Protein AF-A0A2P4QLR2-F1 (afdb_monomer)

Structure (mmCIF, N/CA/C/O backbone):
data_AF-A0A2P4QLR2-F1
#
_entry.id   AF-A0A2P4QLR2-F1
#
loop_
_atom_site.group_PDB
_atom_site.id
_atom_site.type_symbol
_atom_site.label_atom_id
_atom_site.label_alt_id
_atom_site.label_comp_id
_atom_site.label_asym_id
_atom_site.label_entity_id
_atom_site.label_seq_id
_atom_site.pdbx_PDB_ins_code
_atom_site.Cartn_x
_atom_site.Cartn_y
_atom_site.Cartn_z
_atom_site.occupancy
_atom_site.B_iso_or_equiv
_atom_site.auth_seq_id
_atom_site.auth_comp_id
_atom_site.auth_asym_id
_atom_site.auth_atom_id
_atom_site.pdbx_PDB_model_num
ATOM 1 N N . MET A 1 1 ? 14.614 23.146 -47.515 1.00 37.81 1 MET A N 1
ATOM 2 C CA . MET A 1 1 ? 14.398 23.591 -48.906 1.00 37.81 1 MET A CA 1
ATOM 3 C C . MET A 1 1 ? 15.685 24.278 -49.322 1.00 37.81 1 MET A C 1
ATOM 5 O O . MET A 1 1 ? 16.029 25.262 -48.683 1.00 37.81 1 MET A O 1
ATOM 9 N N . THR A 1 2 ? 16.450 23.726 -50.259 1.00 54.69 2 THR A N 1
ATOM 10 C CA . THR A 1 2 ? 17.578 24.461 -50.860 1.00 54.69 2 THR A CA 1
ATOM 11 C C . THR A 1 2 ? 17.035 25.319 -52.006 1.00 54.69 2 THR A C 1
ATOM 13 O O . THR A 1 2 ? 15.980 24.984 -52.551 1.00 54.69 2 THR A O 1
ATOM 16 N N . GLU A 1 3 ? 17.725 26.405 -52.361 1.00 61.25 3 GLU A N 1
ATOM 17 C CA . GLU A 1 3 ? 17.301 27.384 -53.385 1.00 61.25 3 GLU A CA 1
ATOM 18 C C . GLU A 1 3 ? 16.973 26.778 -54.768 1.00 61.25 3 GLU A C 1
ATOM 20 O O . GLU A 1 3 ? 16.239 27.392 -55.533 1.00 61.25 3 GLU A O 1
ATOM 25 N N . ASP A 1 4 ? 17.395 25.541 -55.054 1.00 62.81 4 ASP A N 1
ATOM 26 C CA . ASP A 1 4 ? 17.182 24.863 -56.344 1.00 62.81 4 ASP A CA 1
ATOM 27 C C . ASP A 1 4 ? 15.922 23.971 -56.419 1.00 62.81 4 ASP A C 1
ATOM 29 O O . ASP A 1 4 ? 15.791 23.138 -57.316 1.00 62.81 4 ASP A O 1
ATOM 33 N N . GLY A 1 5 ? 14.986 24.080 -55.471 1.00 58.16 5 GLY A N 1
ATOM 34 C CA . GLY A 1 5 ? 13.672 23.417 -55.557 1.00 58.16 5 GLY A CA 1
ATOM 35 C C . GLY A 1 5 ? 13.684 21.878 -55.514 1.00 58.16 5 GLY A C 1
ATOM 36 O O . GLY A 1 5 ? 12.639 21.252 -55.688 1.00 58.16 5 GLY A O 1
ATOM 37 N N . ASN A 1 6 ? 14.832 21.246 -55.257 1.00 62.06 6 ASN A N 1
ATOM 38 C CA . ASN A 1 6 ? 14.940 19.792 -55.176 1.00 62.06 6 ASN A CA 1
ATOM 39 C C . ASN A 1 6 ? 14.725 19.303 -53.732 1.00 62.06 6 ASN A C 1
ATOM 41 O O . ASN A 1 6 ? 15.405 19.743 -52.799 1.00 62.06 6 ASN A O 1
ATOM 45 N N . ILE A 1 7 ? 13.778 18.381 -53.532 1.00 59.38 7 ILE A N 1
ATOM 46 C CA . ILE A 1 7 ? 13.511 17.790 -52.216 1.00 59.38 7 ILE A CA 1
ATOM 47 C C . ILE A 1 7 ? 14.610 16.769 -51.924 1.00 59.38 7 ILE A C 1
ATOM 49 O O . ILE A 1 7 ? 14.693 15.721 -52.566 1.00 59.38 7 ILE A O 1
ATOM 53 N N . ILE A 1 8 ? 15.460 17.073 -50.942 1.00 60.44 8 ILE A N 1
ATOM 54 C CA . ILE A 1 8 ? 16.445 16.131 -50.410 1.00 60.44 8 ILE A CA 1
ATOM 55 C C . ILE A 1 8 ? 15.666 14.941 -49.833 1.00 60.44 8 ILE A C 1
ATOM 57 O O . ILE A 1 8 ? 15.096 15.027 -48.749 1.00 60.44 8 ILE A O 1
ATOM 61 N N . LYS A 1 9 ? 15.636 13.822 -50.566 1.00 57.97 9 LYS A N 1
ATOM 62 C CA . LYS A 1 9 ? 14.925 12.582 -50.192 1.00 57.97 9 LYS A CA 1
ATOM 63 C C . LYS A 1 9 ? 15.446 11.913 -48.908 1.00 57.97 9 LYS A C 1
ATOM 65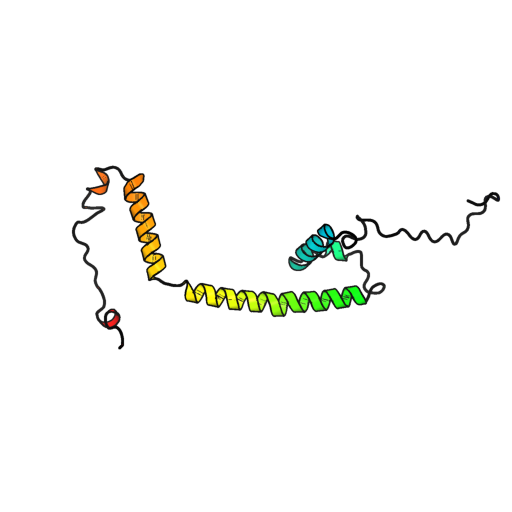 O O . LYS A 1 9 ? 14.836 10.960 -48.445 1.00 57.97 9 LYS A O 1
ATOM 70 N N . ASN A 1 10 ? 16.525 12.438 -48.322 1.00 57.81 10 ASN A N 1
ATOM 71 C CA . ASN A 1 10 ? 17.182 11.922 -47.118 1.00 57.81 10 ASN A CA 1
ATOM 72 C C . ASN A 1 10 ? 17.130 12.909 -45.936 1.00 57.81 10 ASN A C 1
ATOM 74 O O . ASN A 1 10 ? 18.010 12.888 -45.078 1.00 57.81 10 ASN A O 1
ATOM 78 N N . ALA A 1 11 ? 16.140 13.804 -45.885 1.00 58.19 11 ALA A N 1
ATOM 79 C CA . ALA A 1 11 ? 15.877 14.560 -44.665 1.00 58.19 11 ALA A CA 1
ATOM 80 C C . ALA A 1 11 ? 15.246 13.614 -43.629 1.00 58.19 11 ALA A C 1
ATOM 82 O O . ALA A 1 11 ? 14.038 13.395 -43.628 1.00 58.19 11 ALA A O 1
ATOM 83 N N . ILE A 1 12 ? 16.079 13.006 -42.784 1.00 59.88 12 ILE A N 1
ATOM 84 C CA . ILE A 1 12 ? 15.612 12.250 -41.622 1.00 59.88 12 ILE A CA 1
ATOM 85 C C . ILE A 1 12 ? 15.123 13.287 -40.608 1.00 59.88 12 ILE A C 1
ATOM 87 O O . ILE A 1 12 ? 15.924 13.990 -39.995 1.00 59.88 12 ILE A O 1
ATOM 91 N N . LEU A 1 13 ? 13.805 13.418 -40.476 1.00 54.59 13 LEU A N 1
ATOM 92 C CA . LEU A 1 13 ? 13.186 14.165 -39.386 1.00 54.59 13 LEU A CA 1
ATOM 93 C C . LEU A 1 13 ? 13.322 13.312 -38.122 1.00 54.59 13 LEU A C 1
ATOM 95 O O . LEU A 1 13 ? 12.495 12.444 -37.861 1.00 54.59 13 LEU A O 1
ATOM 99 N N . ILE A 1 14 ? 14.414 13.504 -37.383 1.00 57.53 14 ILE A N 1
ATOM 100 C CA . ILE A 1 14 ? 14.537 12.973 -36.026 1.00 57.53 14 ILE A CA 1
ATOM 101 C C . ILE A 1 14 ? 13.775 13.948 -35.133 1.00 57.53 14 ILE A C 1
ATOM 103 O O . ILE A 1 14 ? 14.280 15.019 -34.804 1.00 57.53 14 ILE A O 1
ATOM 107 N N . GLU A 1 15 ? 12.532 13.611 -34.815 1.00 56.69 15 GLU A N 1
ATOM 108 C CA . GLU A 1 15 ? 11.780 14.296 -33.772 1.00 56.69 15 GLU A CA 1
ATOM 109 C C . GLU A 1 15 ? 12.306 13.788 -32.424 1.00 56.69 15 GLU A C 1
ATOM 111 O O . GLU A 1 15 ? 12.288 12.584 -32.158 1.00 56.69 15 GLU A O 1
ATOM 116 N N . GLU A 1 16 ? 12.859 14.680 -31.597 1.00 58.94 16 GLU A N 1
ATOM 117 C CA . GLU A 1 16 ? 13.150 14.318 -30.211 1.00 58.94 16 GLU A CA 1
ATOM 118 C C . GLU A 1 16 ? 11.815 14.010 -29.524 1.00 58.94 16 GLU A C 1
ATOM 120 O O . GLU A 1 16 ? 10.895 14.826 -29.617 1.00 58.94 16 GLU A O 1
ATOM 125 N N . PRO A 1 17 ? 11.673 12.843 -28.872 1.00 58.44 17 PRO A N 1
ATOM 126 C CA . PRO A 1 17 ? 10.397 12.427 -28.317 1.00 58.44 17 PRO A CA 1
ATOM 127 C C . PRO A 1 17 ? 9.932 13.452 -27.283 1.00 58.44 17 PRO A C 1
ATOM 129 O O . PRO A 1 17 ? 10.593 13.678 -26.265 1.00 58.44 17 PRO A O 1
ATOM 132 N N . ASP A 1 1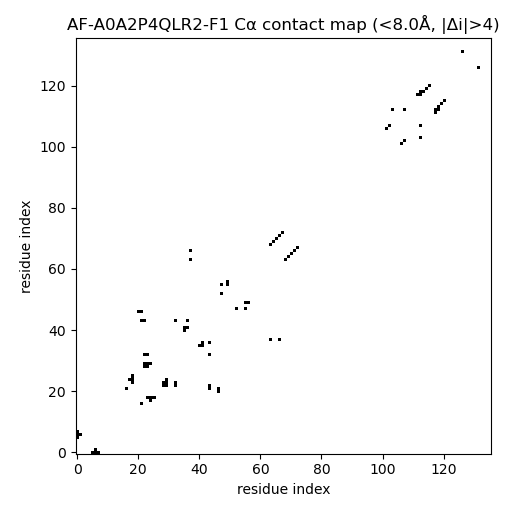8 ? 8.795 14.079 -27.564 1.00 62.56 18 ASP A N 1
ATOM 133 C CA . ASP A 1 18 ? 8.203 15.090 -26.703 1.00 62.56 18 ASP A CA 1
ATOM 134 C C . ASP A 1 18 ? 7.571 14.457 -25.444 1.00 62.56 18 ASP A C 1
ATOM 136 O O . ASP A 1 18 ? 7.509 13.232 -25.272 1.00 62.56 18 ASP A O 1
ATOM 140 N N . GLY A 1 19 ? 7.070 15.298 -24.536 1.00 58.06 19 GLY A N 1
ATOM 141 C CA . GLY A 1 19 ? 6.409 14.844 -23.308 1.00 58.06 19 GLY A CA 1
ATOM 142 C C . GLY A 1 19 ? 5.143 13.999 -23.526 1.00 58.06 19 GLY A C 1
ATOM 143 O O . GLY A 1 19 ? 4.696 13.349 -22.580 1.00 58.06 19 GLY A O 1
ATOM 144 N N . TYR A 1 20 ? 4.577 13.991 -24.738 1.00 62.09 20 TYR A N 1
ATOM 145 C CA . TYR A 1 20 ? 3.418 13.182 -25.126 1.00 62.09 20 TYR A CA 1
ATOM 146 C C . TYR A 1 20 ? 3.824 11.844 -25.758 1.00 62.09 20 TYR A C 1
ATOM 148 O O . TYR A 1 20 ? 3.071 10.875 -25.659 1.00 62.09 20 TYR A O 1
ATOM 156 N N . THR A 1 21 ? 5.019 11.762 -26.348 1.00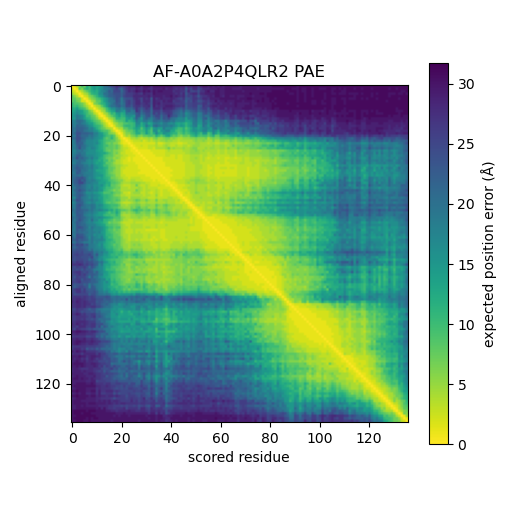 68.62 21 THR A N 1
ATOM 157 C CA . THR A 1 21 ? 5.560 10.537 -26.950 1.00 68.62 21 THR A CA 1
ATOM 158 C C . THR A 1 21 ? 6.327 9.688 -25.937 1.00 68.62 21 THR A C 1
ATOM 160 O O . THR A 1 21 ? 6.222 8.461 -25.950 1.00 68.62 21 THR A O 1
ATOM 163 N N . ASN A 1 22 ? 7.077 10.321 -25.028 1.00 81.56 22 ASN A N 1
ATOM 164 C CA . ASN A 1 22 ? 7.839 9.639 -23.984 1.00 81.56 22 ASN A CA 1
ATOM 165 C C . ASN A 1 22 ? 7.484 10.176 -22.592 1.00 81.56 22 ASN A C 1
ATOM 167 O O . ASN A 1 22 ? 8.026 11.182 -22.130 1.00 81.56 22 ASN A O 1
ATOM 171 N N . LEU A 1 23 ? 6.646 9.431 -21.869 1.00 83.56 23 LEU A N 1
ATOM 172 C CA . LEU A 1 23 ? 6.236 9.767 -20.501 1.00 83.56 23 LEU A CA 1
ATOM 173 C C . LEU A 1 23 ? 7.377 9.687 -19.467 1.00 83.56 23 LEU A C 1
ATOM 175 O O . LEU A 1 23 ? 7.229 10.203 -18.360 1.00 83.56 23 LEU A O 1
ATOM 179 N N . PHE A 1 24 ? 8.525 9.096 -19.817 1.00 86.12 24 PHE A N 1
ATOM 180 C CA . PHE A 1 24 ? 9.712 9.024 -18.957 1.00 86.12 24 PHE A CA 1
ATOM 181 C C . PHE A 1 24 ? 10.646 10.235 -19.088 1.00 86.12 24 PHE A C 1
ATOM 183 O O . PHE A 1 24 ? 11.602 10.344 -18.323 1.00 86.12 24 PHE A O 1
ATOM 190 N N . SER A 1 25 ? 10.371 11.155 -20.019 1.00 84.12 25 SER A N 1
ATOM 191 C CA . SER A 1 25 ? 11.145 12.394 -20.200 1.00 84.12 25 SER A CA 1
ATOM 192 C C . SER A 1 25 ? 11.010 13.371 -19.023 1.00 84.12 25 SER A C 1
ATOM 194 O O . SER A 1 25 ? 11.911 14.167 -18.769 1.00 84.12 25 SER A O 1
ATOM 196 N N . ASN A 1 26 ? 9.907 13.295 -18.271 1.00 86.19 26 ASN A N 1
ATOM 197 C CA . ASN A 1 26 ? 9.619 14.161 -17.132 1.00 86.19 26 ASN A CA 1
ATOM 198 C C . ASN A 1 26 ? 9.511 13.340 -15.838 1.00 86.19 26 ASN A C 1
ATOM 200 O O . ASN A 1 26 ? 8.806 12.335 -15.796 1.00 86.19 26 ASN A O 1
ATOM 204 N N . TYR A 1 27 ? 10.172 13.781 -14.766 1.00 88.06 27 TYR A N 1
ATOM 205 C CA . TYR A 1 27 ? 10.277 13.040 -13.503 1.00 88.06 27 TYR A CA 1
ATOM 206 C C . TYR A 1 27 ? 8.919 12.711 -12.837 1.00 88.06 27 TYR A C 1
ATOM 208 O O . TYR A 1 27 ? 8.659 11.545 -12.548 1.00 88.06 27 TYR A O 1
ATOM 216 N N . PRO A 1 28 ? 7.999 13.667 -12.610 1.00 89.62 28 PRO A N 1
ATOM 217 C CA . PRO A 1 28 ? 6.656 13.351 -12.120 1.00 89.62 28 PRO A CA 1
ATOM 218 C C . PRO A 1 28 ? 5.876 12.375 -13.018 1.00 89.62 28 PRO A C 1
ATOM 220 O O . PRO A 1 28 ? 5.217 11.470 -12.506 1.00 89.62 28 PRO A O 1
ATOM 223 N N . ASN A 1 29 ? 5.984 12.505 -14.344 1.00 87.75 29 ASN A N 1
ATOM 224 C CA . ASN A 1 29 ? 5.305 11.598 -15.274 1.00 87.75 29 ASN A CA 1
ATOM 225 C C . ASN A 1 29 ? 5.932 10.199 -15.268 1.00 87.75 29 ASN A C 1
ATOM 227 O O . ASN A 1 29 ? 5.206 9.214 -15.397 1.00 87.75 29 ASN A O 1
ATOM 231 N N . SER A 1 30 ? 7.247 10.091 -15.066 1.00 89.94 30 SER A N 1
ATOM 232 C CA . SER A 1 30 ? 7.944 8.808 -14.980 1.00 89.94 30 SER A CA 1
ATOM 233 C C . SER A 1 30 ? 7.564 8.048 -13.707 1.00 89.94 30 SER A C 1
ATOM 235 O O . SER A 1 30 ? 7.299 6.846 -13.773 1.00 89.94 30 SER A O 1
ATOM 237 N N . LEU A 1 31 ? 7.422 8.744 -12.571 1.00 90.62 31 LEU A N 1
ATOM 238 C CA . LEU A 1 31 ? 6.903 8.161 -11.329 1.00 90.62 31 LEU A CA 1
ATOM 239 C C . LEU A 1 31 ? 5.461 7.669 -11.487 1.00 90.62 31 LEU A C 1
ATOM 241 O O . LEU A 1 31 ? 5.159 6.531 -11.122 1.00 90.62 31 LEU A O 1
ATOM 245 N N . LEU A 1 32 ? 4.580 8.497 -12.058 1.00 90.50 32 LEU A N 1
ATOM 246 C CA . LEU A 1 32 ? 3.192 8.108 -12.316 1.00 90.50 32 LEU A CA 1
ATOM 247 C C . LEU A 1 32 ? 3.118 6.917 -13.279 1.00 90.50 32 LEU A C 1
ATOM 249 O O . LEU A 1 32 ? 2.365 5.977 -13.040 1.00 90.50 32 LEU A O 1
ATOM 253 N N . SER A 1 33 ? 3.939 6.923 -14.327 1.00 90.81 33 SER A N 1
ATOM 254 C CA . SER A 1 33 ? 4.033 5.827 -15.294 1.00 90.81 33 SER A CA 1
ATOM 255 C C . SER A 1 33 ? 4.475 4.525 -14.640 1.00 90.81 33 SER A C 1
ATOM 257 O O . SER A 1 33 ? 3.939 3.472 -14.973 1.00 90.81 33 SER A O 1
ATOM 259 N N . MET A 1 34 ? 5.409 4.585 -13.686 1.00 90.56 34 MET A N 1
ATOM 260 C CA . MET A 1 34 ? 5.842 3.410 -12.935 1.00 90.56 34 MET A CA 1
ATOM 261 C C . MET A 1 34 ? 4.744 2.896 -11.997 1.00 90.56 34 MET A C 1
ATOM 263 O O . MET A 1 34 ? 4.527 1.691 -11.901 1.00 90.56 34 MET A O 1
ATOM 267 N N . TYR A 1 35 ? 4.011 3.795 -11.337 1.00 89.81 35 TYR A N 1
ATOM 268 C CA . TYR A 1 35 ? 2.852 3.426 -10.523 1.00 89.81 35 TYR A CA 1
ATOM 269 C C . TYR A 1 35 ? 1.741 2.764 -11.354 1.00 89.81 35 TYR A C 1
ATOM 271 O O . TYR A 1 35 ? 1.204 1.733 -10.960 1.00 89.81 35 TYR A O 1
ATOM 279 N N . LEU A 1 36 ? 1.430 3.317 -12.525 1.00 90.19 36 LEU A N 1
ATOM 280 C CA . LEU A 1 36 ? 0.468 2.735 -13.460 1.00 90.19 36 LEU A CA 1
ATOM 281 C C . LEU A 1 36 ? 0.945 1.373 -13.988 1.00 90.19 36 LEU A C 1
ATOM 283 O O . LEU A 1 36 ? 0.166 0.425 -14.060 1.00 90.19 36 LEU A O 1
ATOM 287 N N . PHE A 1 37 ? 2.245 1.229 -14.253 1.00 89.44 37 PHE A N 1
ATOM 288 C CA . PHE A 1 37 ? 2.828 -0.057 -14.629 1.00 89.44 37 PHE A CA 1
ATOM 289 C C . PHE A 1 37 ? 2.675 -1.116 -13.533 1.00 89.44 37 PHE A C 1
ATOM 291 O O . PHE A 1 37 ? 2.327 -2.261 -13.829 1.00 89.44 37 PHE A O 1
ATOM 298 N N . LEU A 1 38 ? 2.859 -0.734 -12.267 1.00 88.56 38 LEU A N 1
ATOM 299 C CA . LEU A 1 38 ? 2.629 -1.609 -11.114 1.00 88.56 38 LEU A CA 1
ATOM 300 C C . LEU A 1 38 ? 1.184 -2.108 -11.021 1.00 88.56 38 LEU A C 1
ATOM 302 O O . LEU A 1 38 ? 0.963 -3.261 -10.650 1.00 88.56 38 LEU A O 1
ATOM 306 N N . THR A 1 39 ? 0.207 -1.262 -11.351 1.00 88.06 39 THR A N 1
ATOM 307 C CA . THR A 1 39 ? -1.221 -1.618 -11.332 1.00 88.06 39 THR A CA 1
ATOM 308 C C . THR A 1 39 ? -1.689 -2.318 -12.613 1.00 88.06 39 THR A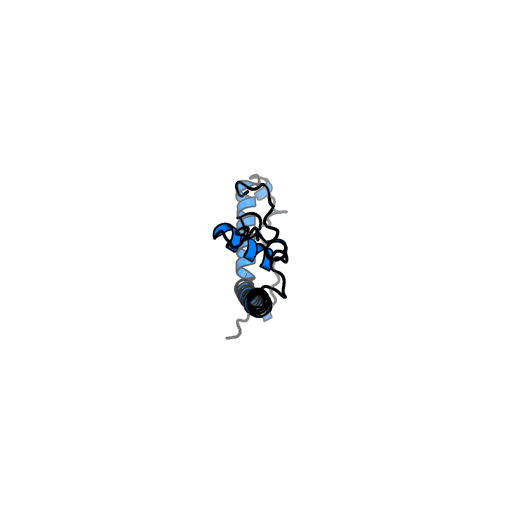 C 1
ATOM 310 O O . THR A 1 39 ? -2.835 -2.761 -12.680 1.00 88.06 39 THR A O 1
ATOM 313 N N . GLY A 1 40 ? -0.797 -2.490 -13.595 1.00 86.12 40 GLY A N 1
ATOM 314 C CA . GLY A 1 40 ? -1.017 -3.279 -14.809 1.00 86.12 40 GLY A CA 1
ATOM 315 C C . GLY A 1 40 ? -1.239 -2.469 -16.089 1.00 86.12 40 GLY A C 1
ATOM 316 O O . GLY A 1 40 ? -1.389 -3.071 -17.154 1.00 86.12 40 GLY A O 1
ATOM 317 N N . ASP A 1 41 ? -1.224 -1.138 -16.025 1.00 88.69 41 ASP A N 1
ATOM 318 C CA . ASP A 1 41 ? -1.328 -0.271 -17.199 1.00 88.69 41 ASP A CA 1
ATOM 319 C C . ASP A 1 41 ? 0.033 -0.159 -17.914 1.00 88.69 41 ASP A C 1
ATOM 321 O O . ASP A 1 41 ? 1.048 0.228 -17.339 1.00 88.69 41 ASP A O 1
ATOM 325 N N . ARG A 1 42 ? 0.057 -0.515 -19.202 1.00 84.94 42 ARG A N 1
ATOM 326 C CA . ARG A 1 42 ? 1.263 -0.526 -20.044 1.00 84.94 42 ARG A CA 1
ATOM 327 C C . ARG A 1 42 ? 1.290 0.596 -21.081 1.00 84.94 42 ARG A C 1
ATOM 329 O O . ARG A 1 42 ? 2.183 0.606 -21.925 1.00 84.94 42 ARG A O 1
ATOM 336 N N . ASN A 1 43 ? 0.345 1.532 -21.040 1.00 85.50 43 ASN A N 1
ATOM 337 C CA . ASN A 1 43 ? 0.223 2.605 -22.028 1.00 85.50 43 ASN A CA 1
ATOM 338 C C . ASN A 1 43 ? 1.497 3.456 -22.105 1.00 85.50 43 ASN A C 1
ATOM 340 O O . ASN A 1 43 ? 1.966 3.759 -23.200 1.00 85.50 43 ASN A O 1
ATOM 344 N N . SER A 1 44 ? 2.123 3.743 -20.961 1.00 84.25 44 SER A N 1
ATOM 345 C CA . SER A 1 44 ? 3.394 4.479 -20.882 1.00 84.25 44 SER A CA 1
ATOM 346 C C . SER A 1 44 ? 4.579 3.758 -21.525 1.00 84.25 44 SER A C 1
ATOM 348 O O . SER A 1 44 ? 5.559 4.391 -21.914 1.00 84.25 44 SER A O 1
ATOM 350 N N . LEU A 1 45 ? 4.486 2.434 -21.656 1.00 83.56 45 LEU A N 1
ATOM 351 C CA . LEU A 1 45 ? 5.532 1.576 -22.202 1.00 83.56 45 LEU A CA 1
ATOM 352 C C . LEU A 1 45 ? 5.285 1.208 -23.673 1.00 83.56 45 LEU A C 1
ATOM 354 O O . LEU A 1 45 ? 6.163 0.637 -24.310 1.00 83.56 45 LEU A O 1
ATOM 358 N N . SER A 1 46 ? 4.121 1.566 -24.227 1.00 81.06 46 SER A N 1
ATOM 359 C CA . SER A 1 46 ? 3.730 1.250 -25.610 1.00 81.06 46 SER A CA 1
ATOM 360 C C . SER A 1 46 ? 4.630 1.892 -26.672 1.00 81.06 46 SER A C 1
ATOM 362 O O . SER A 1 46 ? 4.793 1.328 -27.751 1.00 81.06 46 SER A O 1
ATOM 364 N N . ALA A 1 47 ? 5.260 3.025 -26.349 1.00 79.06 47 ALA A N 1
ATOM 365 C CA . ALA A 1 47 ? 6.209 3.714 -27.220 1.00 79.06 47 ALA A CA 1
ATOM 366 C C . ALA A 1 47 ? 7.551 2.969 -27.377 1.00 79.06 47 ALA A C 1
ATOM 368 O O . ALA A 1 47 ? 8.328 3.285 -28.274 1.00 79.06 47 ALA A O 1
ATOM 369 N N . TRP A 1 48 ? 7.844 1.980 -26.523 1.00 81.38 48 TRP A N 1
ATOM 370 C CA . TRP A 1 48 ? 9.133 1.291 -26.505 1.00 81.38 48 TRP A CA 1
ATOM 371 C C . TRP A 1 48 ? 9.047 -0.063 -27.214 1.00 81.38 48 TRP A C 1
ATOM 373 O O . TRP A 1 48 ? 8.621 -1.067 -26.641 1.00 81.38 48 TRP A O 1
ATOM 383 N N . SER A 1 49 ? 9.489 -0.100 -28.473 1.00 80.12 49 SER A N 1
ATOM 384 C CA . SER A 1 49 ? 9.564 -1.337 -29.258 1.00 80.12 49 SER A CA 1
ATOM 385 C C . SER A 1 49 ? 10.644 -2.291 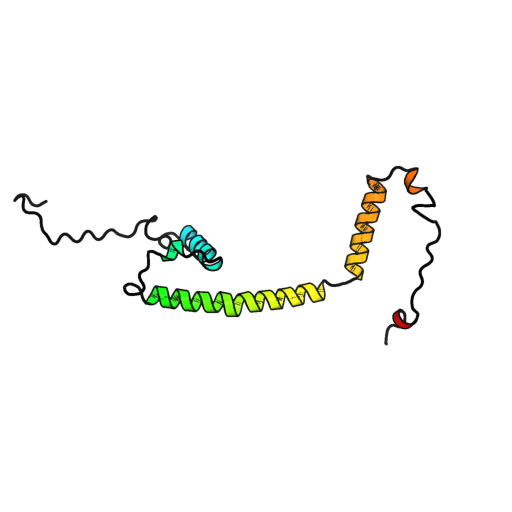-28.709 1.00 80.12 49 SER A C 1
ATOM 387 O O . SER A 1 49 ? 11.787 -1.860 -28.510 1.00 80.12 49 SER A O 1
ATOM 389 N N . PRO A 1 50 ? 10.348 -3.597 -28.517 1.00 77.00 50 PRO A N 1
ATOM 390 C CA . PRO A 1 50 ? 11.316 -4.572 -28.003 1.00 77.00 50 PRO A CA 1
ATOM 391 C C . PRO A 1 50 ? 12.585 -4.713 -28.847 1.00 77.00 50 PRO A C 1
ATOM 393 O O . PRO A 1 50 ? 13.658 -4.975 -28.309 1.00 77.00 50 PRO A O 1
ATOM 396 N N . ASN A 1 51 ? 12.460 -4.537 -30.165 1.00 80.69 51 ASN A N 1
ATOM 397 C CA . ASN A 1 51 ? 13.569 -4.696 -31.106 1.00 80.69 51 ASN A CA 1
ATOM 398 C C . ASN A 1 51 ? 14.501 -3.480 -31.121 1.00 80.69 51 ASN A C 1
ATOM 400 O O . ASN A 1 51 ? 15.677 -3.611 -31.444 1.00 80.69 51 ASN A O 1
ATOM 404 N N . GLU A 1 52 ? 13.976 -2.305 -30.782 1.00 84.31 52 GLU A N 1
ATOM 405 C CA . GLU A 1 52 ? 14.726 -1.048 -30.793 1.00 84.31 52 GLU A CA 1
ATOM 406 C C . GLU A 1 52 ? 15.382 -0.784 -29.436 1.00 84.31 52 GLU A C 1
ATOM 408 O O . GLU A 1 52 ? 16.486 -0.250 -29.372 1.00 84.31 52 GLU A O 1
ATOM 413 N N . ASN A 1 53 ? 14.726 -1.197 -28.345 1.00 83.56 53 ASN A N 1
ATOM 414 C CA . ASN A 1 53 ? 15.130 -0.857 -26.983 1.00 83.56 53 ASN A CA 1
ATOM 415 C C . ASN A 1 53 ? 15.182 -2.097 -26.069 1.00 83.56 53 ASN A C 1
ATOM 417 O O . ASN A 1 53 ? 14.399 -2.205 -25.119 1.00 83.56 53 ASN A O 1
ATOM 421 N N . PRO A 1 54 ? 16.132 -3.028 -26.288 1.00 86.88 54 PRO A N 1
ATOM 422 C CA . PRO A 1 54 ? 16.226 -4.261 -25.503 1.00 86.88 54 PRO A CA 1
ATOM 423 C C . PRO A 1 54 ? 16.484 -4.000 -24.010 1.00 86.88 54 PRO A C 1
ATOM 425 O O . PRO A 1 54 ? 16.021 -4.756 -23.157 1.00 86.88 54 PRO A O 1
ATOM 428 N N . LEU A 1 55 ? 17.171 -2.901 -23.673 1.00 89.00 55 LEU A N 1
ATOM 429 C CA . LEU A 1 55 ? 17.428 -2.510 -22.284 1.00 89.00 55 LEU A CA 1
ATOM 430 C C . LEU A 1 55 ? 16.141 -2.181 -21.515 1.00 89.00 55 LEU A C 1
ATOM 432 O O . LEU A 1 55 ? 16.023 -2.573 -20.354 1.00 89.00 55 LEU A O 1
ATOM 436 N N . MET A 1 56 ? 15.163 -1.522 -22.151 1.00 86.00 56 MET A N 1
ATOM 437 C CA . MET A 1 56 ? 13.879 -1.224 -21.503 1.00 86.00 56 MET A CA 1
ATOM 438 C C . MET A 1 56 ? 13.104 -2.497 -21.179 1.00 86.00 56 MET A C 1
ATOM 440 O O . MET A 1 56 ? 12.547 -2.622 -20.089 1.00 86.00 56 MET A O 1
ATOM 444 N N . ILE A 1 57 ? 13.138 -3.481 -22.078 1.00 87.81 57 ILE A N 1
ATOM 445 C CA . ILE A 1 57 ? 12.503 -4.783 -21.851 1.00 87.81 57 ILE A CA 1
ATOM 446 C C . ILE A 1 57 ? 13.147 -5.511 -20.668 1.00 87.81 57 ILE A C 1
ATOM 448 O O . ILE A 1 57 ? 12.438 -6.023 -19.802 1.00 87.81 57 ILE A O 1
ATOM 452 N N . ILE A 1 58 ? 14.480 -5.519 -20.586 1.00 91.12 58 ILE A N 1
ATOM 453 C CA . ILE A 1 58 ? 15.196 -6.132 -19.459 1.00 91.12 58 ILE A CA 1
ATOM 454 C C . ILE A 1 58 ? 14.814 -5.446 -18.141 1.00 91.12 58 ILE A C 1
ATOM 456 O O . ILE A 1 58 ? 14.503 -6.130 -17.163 1.00 91.12 58 ILE A O 1
ATOM 460 N N . LEU A 1 59 ? 14.779 -4.109 -18.116 1.00 90.38 59 LEU A 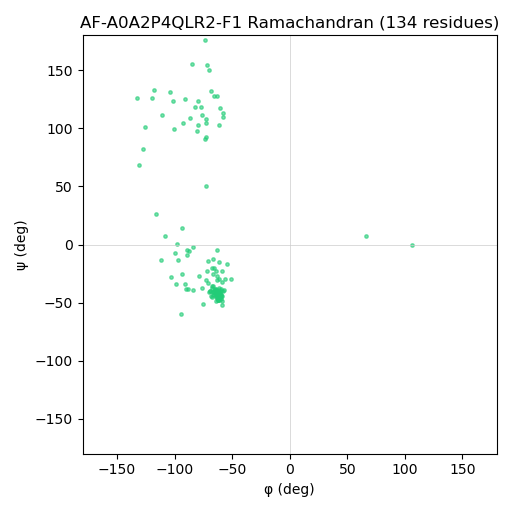N 1
ATOM 461 C CA . LEU A 1 59 ? 14.398 -3.348 -16.926 1.00 90.38 59 LEU A CA 1
ATOM 462 C C . LEU A 1 59 ? 12.953 -3.644 -16.500 1.00 90.38 59 LEU A C 1
ATOM 464 O O . LEU A 1 59 ? 12.713 -3.864 -15.315 1.00 90.38 59 LEU A O 1
ATOM 468 N N . MET A 1 60 ? 12.011 -3.719 -17.447 1.00 87.75 60 MET A N 1
ATOM 469 C CA . MET A 1 60 ? 10.617 -4.094 -17.173 1.00 87.75 60 MET A CA 1
ATOM 470 C C . MET A 1 60 ? 10.506 -5.484 -16.543 1.00 87.75 60 MET A C 1
ATOM 472 O O . MET A 1 60 ? 9.758 -5.659 -15.581 1.00 87.75 60 MET A O 1
ATOM 476 N N . ILE A 1 61 ? 11.241 -6.469 -17.070 1.00 88.94 61 ILE A N 1
ATOM 477 C CA . ILE A 1 61 ? 11.222 -7.845 -16.555 1.00 88.94 61 ILE A CA 1
ATOM 478 C C . ILE A 1 61 ? 11.771 -7.885 -15.127 1.00 88.94 61 ILE A C 1
ATOM 480 O O . ILE A 1 61 ? 11.127 -8.446 -14.240 1.00 88.94 61 ILE A O 1
ATOM 484 N N . ILE A 1 62 ? 12.928 -7.259 -14.890 1.00 93.00 62 ILE A N 1
ATOM 485 C CA . ILE A 1 62 ? 13.550 -7.206 -13.559 1.00 93.00 62 ILE A CA 1
ATOM 486 C C . ILE A 1 62 ? 12.630 -6.487 -12.573 1.00 93.00 62 ILE A C 1
ATOM 488 O O . ILE A 1 62 ? 12.373 -7.004 -11.487 1.00 93.00 62 ILE A O 1
ATOM 492 N N . PHE A 1 63 ? 12.104 -5.323 -12.952 1.00 89.81 63 PHE A N 1
ATOM 493 C CA . PHE A 1 63 ? 11.203 -4.549 -12.106 1.00 89.81 63 PHE A CA 1
ATOM 494 C C . PHE A 1 63 ? 9.945 -5.346 -11.750 1.00 89.81 63 PHE A C 1
ATOM 496 O O . PHE A 1 63 ? 9.582 -5.434 -10.577 1.00 89.81 63 PHE A O 1
ATOM 503 N N . SER A 1 64 ? 9.315 -5.985 -12.740 1.00 87.81 64 SER A N 1
ATOM 504 C CA . SER A 1 64 ? 8.138 -6.823 -12.513 1.00 87.81 64 SER A CA 1
ATOM 505 C C . SER A 1 64 ? 8.452 -7.979 -11.563 1.00 87.81 64 SER A C 1
ATOM 507 O O . SER A 1 64 ? 7.694 -8.213 -10.624 1.00 87.81 64 SER A O 1
ATOM 509 N N . PHE A 1 65 ? 9.596 -8.646 -11.735 1.00 89.19 65 PHE A N 1
ATOM 510 C CA . PHE A 1 65 ? 10.019 -9.724 -10.846 1.00 89.19 65 PHE A CA 1
ATOM 511 C C . PHE A 1 65 ? 10.239 -9.232 -9.409 1.00 89.19 65 PHE A C 1
ATOM 513 O O . PHE A 1 65 ? 9.706 -9.822 -8.472 1.00 89.19 65 PHE A O 1
ATOM 520 N N . VAL A 1 66 ? 10.959 -8.124 -9.216 1.00 91.50 66 VAL A N 1
ATOM 521 C CA . VAL A 1 66 ? 11.204 -7.551 -7.881 1.00 91.50 66 VAL A CA 1
ATOM 522 C C . VAL A 1 66 ? 9.890 -7.174 -7.198 1.00 91.50 66 VAL A C 1
ATOM 524 O O . VAL A 1 66 ? 9.686 -7.478 -6.026 1.00 91.50 66 VAL A O 1
ATOM 527 N N . VAL A 1 67 ? 8.959 -6.543 -7.903 1.00 87.88 67 VAL A N 1
ATOM 528 C CA . VAL A 1 67 ? 7.731 -6.082 -7.251 1.00 87.88 67 VAL A CA 1
ATOM 529 C C . VAL A 1 67 ? 6.786 -7.251 -6.980 1.00 87.88 67 VAL A C 1
ATOM 531 O O . VAL A 1 67 ? 6.348 -7.426 -5.843 1.00 87.88 67 VAL A O 1
ATOM 534 N N . VAL A 1 68 ? 6.501 -8.075 -7.990 1.00 82.25 68 VAL A N 1
ATOM 535 C CA . VAL A 1 68 ? 5.536 -9.177 -7.872 1.00 82.25 68 VAL A CA 1
ATOM 536 C C . VAL A 1 68 ? 6.055 -10.273 -6.944 1.00 82.25 68 VAL A C 1
ATOM 538 O O . VAL A 1 68 ? 5.306 -10.765 -6.105 1.00 82.25 68 VAL A O 1
ATOM 541 N N . VAL A 1 69 ? 7.325 -10.663 -7.067 1.00 83.38 69 VAL A N 1
ATOM 542 C CA . VAL A 1 69 ? 7.867 -11.809 -6.320 1.00 83.38 69 VAL A CA 1
ATOM 543 C C . VAL A 1 69 ? 8.443 -11.392 -4.975 1.00 83.38 69 VAL A C 1
ATOM 545 O O . VAL A 1 69 ? 8.278 -12.124 -4.003 1.00 83.38 69 VAL A O 1
ATOM 548 N N . TYR A 1 70 ? 9.114 -10.244 -4.883 1.00 87.12 70 TYR A N 1
ATOM 549 C CA . TYR A 1 70 ? 9.753 -9.841 -3.631 1.00 87.12 70 TYR A CA 1
ATOM 550 C C . TYR A 1 70 ? 8.854 -8.925 -2.798 1.00 87.12 70 TYR A C 1
ATOM 552 O O . TYR A 1 70 ? 8.480 -9.299 -1.686 1.00 87.12 70 TYR A O 1
ATOM 560 N N . LEU A 1 71 ? 8.458 -7.758 -3.320 1.00 89.69 71 LEU A N 1
ATOM 561 C CA . LEU A 1 71 ? 7.723 -6.775 -2.512 1.00 89.69 71 LEU A CA 1
ATOM 562 C C . LEU A 1 71 ? 6.324 -7.250 -2.117 1.00 89.69 71 LEU A C 1
ATOM 564 O O . LEU A 1 71 ? 5.973 -7.109 -0.950 1.00 89.69 71 LEU A O 1
ATOM 568 N N . MET A 1 72 ? 5.536 -7.827 -3.030 1.00 89.88 72 MET A N 1
ATOM 569 C CA . MET A 1 72 ? 4.173 -8.270 -2.691 1.00 89.88 72 MET A CA 1
ATOM 570 C C . MET A 1 72 ? 4.182 -9.407 -1.666 1.00 89.88 72 MET A C 1
ATOM 572 O O . MET A 1 72 ? 3.437 -9.358 -0.691 1.00 89.88 72 MET A O 1
ATOM 576 N N . ASN A 1 73 ? 5.073 -10.389 -1.825 1.00 89.75 73 ASN A N 1
ATOM 577 C CA . ASN A 1 73 ? 5.194 -11.495 -0.873 1.00 89.75 73 ASN A CA 1
ATOM 578 C C . ASN A 1 73 ? 5.699 -11.022 0.498 1.00 89.75 73 ASN A C 1
ATOM 580 O O . ASN A 1 73 ? 5.171 -11.449 1.526 1.00 89.75 73 ASN A O 1
ATOM 584 N N . LEU A 1 74 ? 6.672 -10.106 0.525 1.00 92.12 74 LEU A N 1
ATOM 585 C CA . LEU A 1 74 ? 7.138 -9.483 1.764 1.00 92.12 74 LEU A CA 1
ATOM 586 C C . LEU A 1 74 ? 6.015 -8.687 2.438 1.00 92.12 74 LEU A C 1
ATOM 588 O O . LEU A 1 74 ? 5.808 -8.821 3.641 1.00 92.12 74 LEU A O 1
ATOM 592 N N . PHE A 1 75 ? 5.282 -7.878 1.670 1.00 93.31 75 PHE A N 1
ATOM 593 C CA . PHE A 1 75 ? 4.200 -7.046 2.184 1.00 93.31 75 PHE A CA 1
ATOM 594 C C . PHE A 1 75 ? 3.078 -7.895 2.780 1.00 93.31 75 PHE A C 1
ATOM 596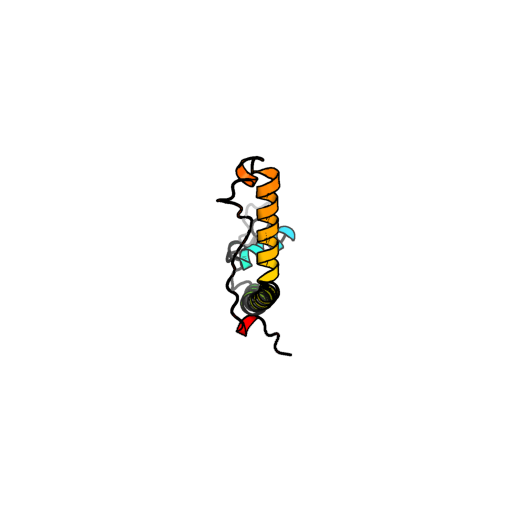 O O . PHE A 1 75 ? 2.654 -7.630 3.901 1.00 93.31 75 PHE A O 1
ATOM 603 N N . ILE A 1 76 ? 2.657 -8.960 2.089 1.00 93.69 76 ILE A N 1
ATOM 604 C CA . ILE A 1 76 ? 1.668 -9.914 2.607 1.00 93.69 76 ILE A CA 1
ATOM 605 C C . ILE A 1 76 ? 2.172 -10.571 3.901 1.00 93.69 76 ILE A C 1
ATOM 607 O O . ILE A 1 76 ? 1.418 -10.659 4.868 1.00 93.69 76 ILE A O 1
ATOM 611 N N . GLY A 1 77 ? 3.442 -10.988 3.958 1.00 94.12 77 GLY A N 1
ATOM 612 C CA . GLY A 1 77 ? 4.027 -11.604 5.154 1.00 94.12 77 GLY A CA 1
ATOM 613 C C . GLY A 1 77 ? 4.094 -10.657 6.358 1.00 94.12 77 GLY A C 1
ATOM 614 O O . GLY A 1 77 ? 3.707 -11.034 7.466 1.00 94.12 77 GLY A O 1
ATOM 615 N N . LEU A 1 78 ? 4.528 -9.414 6.141 1.00 95.00 78 LEU A N 1
ATOM 616 C CA . LEU A 1 78 ? 4.559 -8.378 7.178 1.00 95.00 78 LEU A CA 1
ATOM 617 C C . LEU A 1 78 ? 3.151 -8.023 7.659 1.00 95.00 78 LEU A C 1
ATOM 619 O O . LEU A 1 78 ? 2.923 -7.893 8.861 1.00 95.00 78 LEU A O 1
ATOM 623 N N . LEU A 1 79 ? 2.200 -7.900 6.733 1.00 93.56 79 LEU A N 1
ATOM 624 C CA . LEU A 1 79 ? 0.814 -7.584 7.054 1.00 93.56 79 LEU A CA 1
ATOM 625 C C . LEU A 1 79 ? 0.157 -8.717 7.848 1.00 93.56 79 LEU A C 1
ATOM 627 O O . LEU A 1 79 ? -0.531 -8.446 8.827 1.00 93.56 79 LEU A O 1
ATOM 631 N N . ASN A 1 80 ? 0.435 -9.976 7.501 1.00 92.94 80 ASN A N 1
ATOM 632 C CA . ASN A 1 80 ? -0.019 -11.125 8.281 1.00 92.94 80 ASN A CA 1
ATOM 633 C C . ASN A 1 80 ? 0.518 -11.086 9.721 1.00 92.94 80 ASN A C 1
ATOM 635 O O . ASN A 1 80 ? -0.246 -11.260 10.665 1.00 92.94 80 ASN A O 1
ATOM 639 N N . MET A 1 81 ? 1.810 -10.790 9.896 1.00 90.56 81 MET A N 1
ATOM 640 C CA . MET A 1 81 ? 2.425 -10.672 11.222 1.00 90.56 81 MET A CA 1
ATOM 641 C C . MET A 1 81 ? 1.815 -9.527 12.046 1.00 90.56 81 MET A C 1
ATOM 643 O O . MET A 1 81 ? 1.548 -9.691 13.235 1.00 90.56 81 MET A O 1
ATOM 647 N N . ALA A 1 82 ? 1.567 -8.374 11.419 1.00 88.69 82 ALA A N 1
ATOM 648 C CA . ALA A 1 82 ? 0.933 -7.237 12.080 1.00 88.69 82 ALA A CA 1
ATOM 649 C C . ALA A 1 82 ? -0.517 -7.544 12.494 1.00 88.69 82 ALA A C 1
ATOM 651 O O . ALA A 1 82 ? -0.915 -7.203 13.607 1.00 88.69 82 ALA A O 1
ATOM 652 N N . ILE A 1 83 ? -1.288 -8.226 11.637 1.00 85.06 83 ILE A N 1
ATOM 653 C CA . ILE A 1 83 ? -2.653 -8.668 11.960 1.00 85.06 83 ILE A CA 1
ATOM 654 C C . ILE A 1 83 ? -2.638 -9.660 13.123 1.00 85.06 83 ILE A C 1
ATOM 656 O O . ILE A 1 83 ? -3.471 -9.554 14.017 1.00 85.06 83 ILE A O 1
ATOM 660 N N . GLU A 1 84 ? -1.711 -10.616 13.134 1.00 84.44 84 GLU A N 1
ATOM 661 C CA . GLU A 1 84 ? -1.617 -11.601 14.214 1.00 84.44 84 GLU A CA 1
ATOM 662 C C . GLU A 1 84 ? -1.307 -10.940 15.565 1.00 84.44 84 GLU A C 1
ATOM 664 O O . GLU A 1 84 ? -1.931 -11.279 16.571 1.00 84.44 84 GLU A O 1
ATOM 669 N N . ALA A 1 85 ? -0.417 -9.943 15.581 1.00 78.44 85 ALA A N 1
ATOM 670 C CA . ALA A 1 85 ? -0.102 -9.172 16.780 1.00 78.44 85 ALA A CA 1
ATOM 671 C C . ALA A 1 85 ? -1.284 -8.310 17.274 1.00 78.44 85 ALA A C 1
ATOM 673 O O . ALA A 1 85 ? -1.470 -8.167 18.485 1.00 78.44 85 ALA A O 1
ATOM 674 N N . ASP A 1 86 ? -2.086 -7.754 16.360 1.00 71.69 86 ASP A N 1
ATOM 675 C CA . ASP A 1 86 ? -3.245 -6.912 16.693 1.00 71.69 86 ASP A CA 1
ATOM 676 C C . ASP A 1 86 ? -4.557 -7.702 16.868 1.00 71.69 86 ASP A C 1
ATOM 678 O O . ASP A 1 86 ? -5.562 -7.149 17.317 1.00 71.69 86 ASP A O 1
ATOM 682 N N . ASN A 1 87 ? -4.560 -9.018 16.612 1.00 69.25 87 ASN A N 1
ATOM 683 C CA . ASN A 1 87 ? -5.689 -9.921 16.876 1.00 69.25 87 ASN A CA 1
ATOM 684 C C . ASN A 1 87 ? -5.864 -10.193 18.383 1.00 69.25 87 ASN A C 1
ATOM 686 O O . ASN A 1 87 ? -5.962 -11.329 18.859 1.00 69.25 87 ASN A O 1
ATOM 690 N N . ASN A 1 88 ? -5.893 -9.126 19.174 1.00 76.62 88 ASN A N 1
ATOM 691 C CA . ASN A 1 88 ? -6.089 -9.187 20.601 1.00 76.62 88 ASN A CA 1
ATOM 692 C C . ASN A 1 88 ? -7.582 -9.038 20.913 1.00 76.62 88 ASN A C 1
ATOM 694 O O . ASN A 1 88 ? -8.157 -7.951 20.920 1.00 76.62 88 ASN A O 1
ATOM 698 N N . ARG A 1 89 ? -8.231 -10.151 21.263 1.00 79.12 89 ARG A N 1
ATOM 699 C CA . ARG A 1 89 ? -9.634 -10.159 21.713 1.00 79.12 89 ARG A CA 1
ATOM 700 C C . ARG A 1 89 ? -9.903 -9.138 22.830 1.00 79.12 89 ARG A C 1
ATOM 702 O O . ARG A 1 89 ? -11.019 -8.629 22.923 1.00 79.12 89 ARG A O 1
ATOM 709 N N . ALA A 1 90 ? -8.908 -8.828 23.666 1.00 80.19 90 ALA A N 1
ATOM 710 C CA . ALA A 1 90 ? -9.039 -7.823 24.714 1.00 80.19 90 ALA A CA 1
ATOM 711 C C . ALA A 1 90 ? -9.122 -6.387 24.163 1.00 80.19 90 ALA A C 1
ATOM 713 O O . ALA A 1 90 ? -9.955 -5.624 24.652 1.00 80.19 90 ALA A O 1
ATOM 714 N N . SER A 1 91 ? -8.334 -6.022 23.140 1.00 80.75 91 SER A N 1
ATOM 715 C CA . SER A 1 91 ? -8.417 -4.690 22.514 1.00 80.75 91 SER A CA 1
ATOM 716 C C . SER A 1 91 ? -9.756 -4.512 21.795 1.00 80.75 91 SER A C 1
ATOM 718 O O . SER A 1 91 ? -10.414 -3.489 21.982 1.00 80.75 91 SER A O 1
ATOM 720 N N . TYR A 1 92 ? -10.236 -5.550 21.101 1.00 85.12 92 TYR A N 1
ATOM 721 C CA . TYR A 1 92 ? -11.567 -5.559 20.486 1.00 85.12 92 TYR A CA 1
ATOM 722 C C . TYR A 1 92 ? -12.693 -5.342 21.511 1.00 85.12 92 TYR A C 1
ATOM 724 O O . TYR A 1 92 ? -13.574 -4.503 21.313 1.00 85.12 92 TYR A O 1
ATOM 732 N N . LEU A 1 93 ? -12.672 -6.074 22.632 1.00 86.81 93 LEU A N 1
ATOM 733 C CA . LEU A 1 93 ? -13.678 -5.921 23.688 1.00 86.81 93 LEU A CA 1
ATOM 734 C C . LEU A 1 93 ? -13.604 -4.541 24.356 1.00 86.81 93 LEU A C 1
ATOM 736 O O . LEU A 1 93 ? -14.649 -3.956 24.641 1.00 86.81 93 LEU A O 1
ATOM 740 N N . ALA A 1 94 ? -12.399 -4.004 24.560 1.00 88.44 94 ALA A N 1
ATOM 741 C CA . ALA A 1 94 ? -12.208 -2.659 25.094 1.00 88.44 94 ALA A CA 1
ATOM 742 C C . ALA A 1 94 ? -12.774 -1.591 24.146 1.00 88.44 94 ALA A C 1
ATOM 744 O O . ALA A 1 94 ? -13.530 -0.723 24.581 1.00 88.44 94 ALA A O 1
ATOM 745 N N . GLN A 1 95 ? -12.492 -1.690 22.845 1.00 89.88 95 GLN A N 1
ATOM 746 C CA . GLN A 1 95 ? -13.025 -0.767 21.844 1.00 89.88 95 GLN A CA 1
ATOM 747 C C . GLN A 1 95 ? -14.552 -0.864 21.741 1.00 89.88 95 GLN A C 1
ATOM 749 O O . GLN A 1 95 ? -15.239 0.157 21.705 1.00 89.88 95 GLN A O 1
ATOM 754 N N . LYS A 1 96 ? -15.108 -2.080 21.794 1.00 90.69 96 LYS A N 1
ATOM 755 C CA . LYS A 1 96 ? -16.561 -2.295 21.836 1.00 90.69 96 LYS A CA 1
ATOM 756 C C . LYS A 1 96 ? -17.202 -1.645 23.068 1.00 90.69 96 LYS A C 1
ATOM 758 O O . LYS A 1 96 ? -18.264 -1.038 22.946 1.00 90.69 96 LYS A O 1
ATOM 763 N N . ALA A 1 97 ? -16.569 -1.747 24.237 1.00 89.56 97 ALA A N 1
ATOM 764 C CA . ALA A 1 97 ? -17.053 -1.115 25.463 1.00 89.56 97 ALA A CA 1
ATOM 765 C C . ALA A 1 97 ? -16.974 0.421 25.401 1.00 89.56 97 ALA A C 1
ATOM 767 O O . ALA A 1 97 ? -17.883 1.096 25.882 1.00 89.56 97 ALA A O 1
ATOM 768 N N . LEU A 1 98 ? -15.929 0.976 24.776 1.00 91.38 98 LEU A N 1
ATOM 769 C CA . LEU A 1 98 ? -15.808 2.419 24.549 1.00 91.38 98 LEU A CA 1
ATOM 770 C C . LEU A 1 98 ? -16.936 2.947 23.658 1.00 91.38 98 LEU A C 1
ATOM 772 O O . LEU A 1 98 ? -17.599 3.909 24.040 1.00 91.38 98 LEU A O 1
ATOM 776 N N . ILE A 1 99 ? -17.203 2.277 22.533 1.00 92.19 99 ILE A N 1
ATOM 777 C CA . ILE A 1 99 ? -18.305 2.640 21.629 1.00 92.19 99 ILE A CA 1
ATOM 778 C C . ILE A 1 99 ? -19.649 2.553 22.364 1.00 92.19 99 ILE A C 1
ATOM 780 O O . ILE A 1 99 ? -20.473 3.460 22.262 1.00 92.19 99 ILE A O 1
ATOM 784 N N . LEU A 1 100 ? -19.871 1.493 23.151 1.00 89.69 100 LEU A N 1
ATOM 785 C CA . LEU A 1 100 ? -21.111 1.336 23.915 1.00 89.69 100 LEU A CA 1
ATOM 786 C C . LEU A 1 100 ? -21.295 2.465 24.941 1.00 89.69 100 LEU A C 1
ATOM 788 O O . LEU A 1 100 ? -22.374 3.048 25.021 1.00 89.69 100 LEU A O 1
ATOM 792 N N . ARG A 1 101 ? -20.231 2.834 25.663 1.00 88.56 101 ARG A N 1
ATOM 793 C CA . ARG A 1 101 ? -20.238 3.969 26.596 1.00 88.56 101 ARG A CA 1
ATOM 794 C C . ARG A 1 101 ? -20.577 5.285 25.894 1.00 88.56 101 ARG A C 1
ATOM 796 O O . ARG A 1 101 ? -21.282 6.116 26.464 1.00 88.56 101 ARG A O 1
ATOM 803 N N . GLU A 1 102 ? -20.056 5.501 24.692 1.00 93.06 102 GLU A N 1
ATOM 804 C CA . GLU A 1 102 ? -20.319 6.715 23.917 1.00 93.06 102 GLU A CA 1
ATOM 805 C C . GLU A 1 102 ? -21.792 6.795 23.490 1.00 93.06 102 GLU A C 1
ATOM 807 O O . GLU A 1 102 ? -22.443 7.823 23.684 1.00 93.06 102 GLU A O 1
ATOM 812 N N . ILE A 1 103 ? -22.360 5.676 23.031 1.00 89.62 103 ILE A N 1
ATOM 813 C CA . ILE A 1 103 ? -23.794 5.558 22.728 1.00 89.62 103 ILE A CA 1
ATOM 814 C C . ILE A 1 103 ? -24.640 5.810 23.987 1.00 89.62 103 ILE A C 1
ATOM 816 O O . ILE A 1 103 ? -25.600 6.580 23.946 1.00 89.62 103 ILE A O 1
ATOM 820 N N . GLU A 1 104 ? -24.269 5.219 25.124 1.00 87.25 104 GLU A N 1
ATOM 821 C CA . GLU A 1 104 ? -24.968 5.409 26.401 1.00 87.25 104 GLU A CA 1
ATOM 822 C C . GLU A 1 104 ? -24.970 6.856 26.893 1.00 87.25 104 GLU A C 1
ATOM 824 O O . GLU A 1 104 ? -25.958 7.295 27.484 1.00 87.25 104 GLU A O 1
ATOM 829 N N . LEU A 1 105 ? -23.882 7.599 26.691 1.00 85.44 105 LEU A N 1
ATOM 830 C CA . LEU A 1 105 ? -23.771 8.970 27.185 1.00 85.44 105 LEU A CA 1
ATOM 831 C C . LEU A 1 105 ? -24.402 10.000 26.246 1.00 85.44 105 LEU A C 1
ATOM 833 O O . LEU A 1 105 ? -25.020 10.940 26.745 1.00 85.44 105 LEU A O 1
ATOM 837 N N . PHE A 1 106 ? -24.260 9.838 24.928 1.00 89.75 106 PHE A N 1
ATOM 838 C CA . PHE A 1 106 ? -24.671 10.865 23.963 1.00 89.75 106 PHE A CA 1
ATOM 839 C C . PHE A 1 106 ? -25.987 10.568 23.243 1.00 89.75 106 PHE A C 1
ATOM 841 O O . PHE A 1 106 ? -26.678 11.506 22.851 1.00 89.75 106 PHE A O 1
ATOM 848 N N . TYR A 1 107 ? -26.355 9.296 23.076 1.00 86.00 107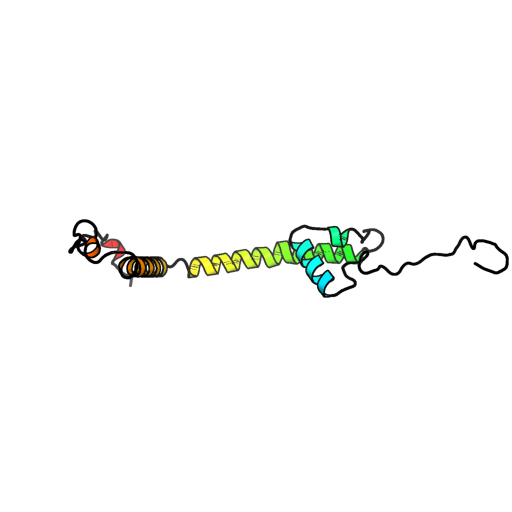 TYR A N 1
ATOM 849 C CA . TYR A 1 107 ? -27.485 8.902 22.225 1.00 86.00 107 TYR A CA 1
ATOM 850 C C . TYR A 1 107 ? -28.682 8.327 22.996 1.00 86.00 107 TYR A C 1
ATOM 852 O O . TYR A 1 107 ? -29.770 8.219 22.433 1.00 86.00 107 TYR A O 1
ATOM 860 N N . LEU A 1 108 ? -28.521 7.978 24.276 1.00 88.94 108 LEU A N 1
ATOM 861 C CA . LEU A 1 108 ? -29.585 7.413 25.113 1.00 88.94 108 LEU A CA 1
ATOM 862 C C . LEU A 1 108 ? -30.155 8.444 26.097 1.00 88.94 108 LEU A C 1
ATOM 864 O O . LEU A 1 108 ? -29.428 9.089 26.855 1.00 88.94 108 LEU A O 1
ATOM 868 N N . PHE A 1 109 ? -31.486 8.547 26.157 1.00 87.75 109 PHE A N 1
ATOM 869 C CA . PHE A 1 109 ? -32.152 9.416 27.127 1.00 87.75 109 PHE A CA 1
ATOM 870 C C . PHE A 1 109 ? -32.053 8.865 28.566 1.00 87.75 109 PHE A C 1
ATOM 872 O O . PHE A 1 109 ? -31.995 7.646 28.768 1.00 87.75 109 PHE A O 1
ATOM 879 N N . PRO A 1 110 ? -32.136 9.725 29.605 1.00 82.75 110 PRO A N 1
ATOM 880 C CA . PRO A 1 110 ? -31.993 9.308 31.006 1.00 82.75 110 PRO A CA 1
ATOM 881 C C . PRO A 1 110 ? -32.964 8.207 31.456 1.00 82.75 110 PRO A C 1
ATOM 883 O O . PRO A 1 110 ? -32.635 7.422 32.343 1.00 82.75 110 PRO A O 1
ATOM 886 N N . HIS A 1 111 ? -34.157 8.142 30.859 1.00 85.75 111 HIS A N 1
ATOM 887 C CA . HIS A 1 111 ? -35.149 7.114 31.171 1.00 85.75 111 HIS A CA 1
ATOM 888 C C . HIS A 1 111 ? -34.804 5.757 30.534 1.00 85.75 111 HIS A C 1
ATOM 890 O O . HIS A 1 111 ? -34.966 4.733 31.192 1.00 85.75 111 HIS A O 1
ATOM 896 N N . GLN A 1 112 ? -34.258 5.742 29.310 1.00 83.94 112 GLN A N 1
ATOM 897 C CA . GLN A 1 112 ? -33.852 4.514 28.610 1.00 83.94 112 GLN A CA 1
ATOM 898 C C . GLN A 1 112 ? -32.667 3.837 29.308 1.00 83.94 112 GLN A C 1
ATOM 900 O O . GLN A 1 112 ? -32.636 2.618 29.435 1.00 83.94 112 GLN A O 1
ATOM 905 N N . ARG A 1 113 ? -31.733 4.619 29.865 1.00 82.88 113 ARG A N 1
ATOM 906 C CA . ARG A 1 113 ? -30.603 4.092 30.658 1.00 82.88 113 ARG A CA 1
ATOM 907 C C . ARG A 1 113 ? -31.016 3.415 31.966 1.00 82.88 113 ARG A C 1
ATOM 909 O O . ARG A 1 113 ? -30.236 2.667 32.539 1.00 82.88 113 ARG A O 1
ATOM 916 N N . ARG A 1 114 ? -32.217 3.704 32.475 1.00 84.44 114 ARG A N 1
ATOM 917 C CA . ARG A 1 114 ? -32.745 3.143 33.733 1.00 84.44 114 ARG A CA 1
ATOM 918 C C . ARG A 1 114 ? -33.671 1.948 33.501 1.00 84.44 114 ARG A C 1
ATOM 920 O O . ARG A 1 114 ? -34.197 1.392 34.465 1.00 84.44 114 ARG A O 1
ATOM 927 N N . TRP A 1 115 ? -33.893 1.554 32.245 1.00 85.50 115 TRP A N 1
ATOM 928 C CA . TRP A 1 115 ? -34.696 0.382 31.916 1.00 85.50 115 TRP A CA 1
ATOM 929 C C . TRP A 1 115 ? -33.944 -0.902 32.245 1.00 85.50 115 TRP A C 1
ATOM 931 O O . TRP A 1 115 ? -33.031 -1.304 31.529 1.00 85.50 115 TRP A O 1
ATOM 941 N N . LYS A 1 116 ? -34.390 -1.578 33.309 1.00 84.06 116 LYS A N 1
ATOM 942 C CA . LYS A 1 116 ? -33.810 -2.834 33.814 1.00 84.06 116 LYS A CA 1
ATOM 943 C C . LYS A 1 116 ? -33.813 -3.971 32.790 1.00 84.06 116 LYS A C 1
ATOM 945 O O . LYS A 1 116 ? -33.023 -4.896 32.909 1.00 84.06 116 LYS A O 1
ATOM 950 N N . THR A 1 117 ? -34.693 -3.906 31.794 1.00 84.12 117 THR A N 1
ATOM 951 C CA . THR A 1 117 ? -34.760 -4.872 30.691 1.00 84.12 117 THR A CA 1
ATOM 952 C C . THR A 1 117 ? -33.606 -4.725 29.701 1.00 84.12 117 THR A C 1
ATOM 954 O O . THR A 1 117 ? -33.210 -5.718 29.103 1.00 84.12 117 THR A O 1
ATOM 957 N N . TRP A 1 118 ? -33.072 -3.513 29.510 1.00 80.31 118 TRP A N 1
ATOM 958 C CA . TRP A 1 118 ? -31.932 -3.243 28.619 1.00 80.31 118 TRP A CA 1
ATOM 959 C C . TRP A 1 118 ? -30.612 -3.158 29.395 1.00 80.31 118 TRP A C 1
ATOM 961 O O . TRP A 1 118 ? -29.581 -3.601 28.898 1.00 80.31 118 TRP A O 1
ATOM 971 N N . PHE A 1 119 ? -30.662 -2.648 30.630 1.00 82.94 119 PHE A N 1
ATOM 972 C CA . PHE A 1 119 ? -29.529 -2.504 31.545 1.00 82.94 119 PHE A CA 1
ATOM 973 C C . PHE A 1 119 ? -29.862 -3.155 32.899 1.00 82.94 119 PHE A C 1
ATOM 975 O O . PHE A 1 119 ? -30.314 -2.471 33.824 1.00 82.94 119 PHE A O 1
ATOM 982 N N . PRO A 1 120 ? -29.714 -4.486 33.018 1.00 80.44 120 PRO A N 1
ATOM 983 C CA . PRO A 1 120 ? -29.976 -5.197 34.264 1.00 80.44 120 PRO A CA 1
ATOM 984 C C . PRO A 1 120 ? -28.913 -4.879 35.325 1.00 80.44 120 PRO A C 1
ATOM 986 O O . PRO A 1 120 ? -27.748 -4.658 35.005 1.00 80.44 120 PRO A O 1
ATOM 989 N N . ASP A 1 121 ? -29.299 -4.917 36.603 1.00 80.00 121 ASP A N 1
ATOM 990 C CA . ASP A 1 121 ? -28.373 -4.658 37.721 1.00 80.00 121 ASP A CA 1
ATOM 991 C C . ASP A 1 121 ? -27.359 -5.788 37.942 1.00 80.00 121 ASP A C 1
ATOM 993 O O . ASP A 1 121 ? -26.316 -5.581 38.558 1.00 80.00 121 ASP A O 1
ATOM 997 N N . ILE A 1 122 ? -27.681 -6.998 37.476 1.00 80.31 122 ILE A N 1
ATOM 998 C CA . ILE A 1 122 ? -26.893 -8.213 37.685 1.00 80.31 122 ILE A CA 1
ATOM 999 C C . ILE A 1 122 ? -26.755 -8.932 36.341 1.00 80.31 122 ILE A C 1
ATOM 1001 O O . ILE A 1 122 ? -27.756 -9.232 35.690 1.00 80.31 122 ILE A O 1
ATOM 1005 N N . ILE A 1 123 ? -25.516 -9.231 35.942 1.00 78.19 123 ILE A N 1
ATOM 1006 C CA . ILE A 1 123 ? -25.192 -9.994 34.730 1.00 78.19 123 ILE A CA 1
ATOM 1007 C C . ILE A 1 123 ? -24.630 -11.352 35.162 1.00 78.19 123 ILE A C 1
ATOM 1009 O O . ILE A 1 123 ? -23.534 -11.425 35.714 1.00 78.19 123 ILE A O 1
ATOM 1013 N N . TYR A 1 124 ? -25.369 -12.434 34.907 1.00 78.44 124 TYR A N 1
ATOM 1014 C CA . TYR A 1 124 ? -24.863 -13.795 35.095 1.00 78.44 124 TYR A CA 1
ATOM 1015 C C . TYR A 1 124 ? -24.037 -14.200 33.871 1.00 78.44 124 TYR A C 1
ATOM 1017 O O . TYR A 1 124 ? -24.562 -14.261 32.760 1.00 78.44 124 TYR A O 1
ATOM 1025 N N . TYR A 1 125 ? -22.750 -14.483 34.065 1.00 74.06 125 TYR A N 1
ATOM 1026 C CA . TYR A 1 125 ? -21.875 -15.017 33.022 1.00 74.06 125 TYR A CA 1
ATOM 1027 C C . TYR A 1 125 ? -21.334 -16.378 33.455 1.00 74.06 125 TYR A C 1
ATOM 1029 O O . TYR A 1 125 ? -20.756 -16.507 34.533 1.00 74.06 125 TYR A O 1
ATOM 1037 N N . TYR A 1 126 ? -21.522 -17.390 32.608 1.00 74.31 126 TYR A N 1
ATOM 1038 C CA . TYR A 1 126 ? -20.934 -18.708 32.807 1.00 74.31 126 TYR A CA 1
ATOM 1039 C C . TYR A 1 126 ? -19.527 -18.710 32.201 1.00 74.31 126 TYR A C 1
ATOM 1041 O O . TYR A 1 126 ? -19.366 -18.640 30.982 1.00 74.31 126 TYR A O 1
ATOM 1049 N N . ALA A 1 127 ? -18.510 -18.740 33.062 1.00 74.12 127 ALA A N 1
ATOM 1050 C CA . ALA A 1 127 ? -17.117 -18.878 32.663 1.00 74.12 127 ALA A CA 1
ATOM 1051 C C . ALA A 1 127 ? -16.679 -20.326 32.880 1.00 74.12 127 ALA A C 1
ATOM 1053 O O . ALA A 1 127 ? -16.771 -20.832 33.995 1.00 74.12 127 ALA A O 1
ATOM 1054 N N . ASP A 1 128 ? -16.194 -20.971 31.825 1.00 77.06 128 ASP A N 1
ATOM 1055 C CA . ASP A 1 128 ? -15.598 -22.298 31.932 1.00 77.06 128 ASP A CA 1
ATOM 1056 C C . ASP A 1 128 ? -14.310 -22.230 32.771 1.00 77.06 128 ASP A C 1
ATOM 1058 O O . ASP A 1 128 ? -13.438 -21.392 32.507 1.00 77.06 128 ASP A O 1
ATOM 1062 N N . VAL A 1 129 ? -14.210 -23.079 33.796 1.00 73.38 129 VAL A N 1
ATOM 1063 C CA . VAL A 1 129 ? -13.128 -23.052 34.798 1.00 73.38 129 VAL A CA 1
ATOM 1064 C C . VAL A 1 129 ? -11.774 -23.337 34.139 1.00 73.38 129 VAL A C 1
ATOM 1066 O O . VAL A 1 129 ? -10.761 -22.744 34.518 1.00 73.38 129 VAL A O 1
ATOM 1069 N N . ASP A 1 130 ? -11.777 -24.136 33.071 1.00 71.50 130 ASP A N 1
ATOM 1070 C CA . ASP A 1 130 ? -10.586 -24.511 32.305 1.00 71.50 130 ASP A CA 1
ATOM 1071 C C . ASP A 1 130 ? -9.958 -23.324 31.550 1.00 71.50 130 ASP A C 1
ATOM 1073 O O . ASP A 1 130 ? -8.775 -23.348 31.218 1.00 71.50 130 ASP A O 1
ATOM 1077 N N . LYS A 1 131 ? -10.712 -22.240 31.307 1.00 63.72 131 LYS A N 1
ATOM 1078 C CA . LYS A 1 131 ? -10.190 -20.999 30.696 1.00 63.72 131 LYS A CA 1
ATOM 1079 C C . LYS A 1 131 ? -9.659 -19.987 31.713 1.00 63.72 131 LYS A C 1
ATOM 1081 O O . LYS A 1 131 ? -9.091 -18.971 31.310 1.00 63.72 131 LYS A O 1
ATOM 1086 N N . LEU A 1 132 ? -9.878 -20.219 33.008 1.00 62.69 132 LEU A N 1
ATOM 1087 C CA . LEU A 1 132 ? -9.485 -19.305 34.087 1.00 62.69 132 LEU A CA 1
ATOM 1088 C C . LEU A 1 132 ? -8.146 -19.681 34.731 1.00 62.69 132 LEU A C 1
ATOM 1090 O O . LEU A 1 132 ? -7.554 -18.865 35.439 1.00 62.69 132 LEU A O 1
ATOM 1094 N N . THR A 1 133 ? -7.638 -20.883 34.468 1.00 57.78 133 THR A N 1
ATOM 1095 C CA . THR A 1 133 ? -6.297 -21.290 34.878 1.00 57.78 133 THR A CA 1
ATOM 1096 C C . THR A 1 133 ? -5.271 -20.722 33.900 1.00 57.78 133 THR A C 1
ATOM 1098 O O . THR A 1 133 ? -5.069 -21.214 32.793 1.00 57.78 133 THR A O 1
ATOM 1101 N N . LYS A 1 134 ? -4.587 -19.651 34.318 1.00 56.56 134 LYS A N 1
ATOM 1102 C CA . LYS A 1 134 ? -3.296 -19.278 33.732 1.00 56.56 134 LYS A CA 1
ATOM 1103 C C . LYS A 1 134 ? -2.373 -20.483 33.928 1.00 56.56 134 LYS A C 1
ATOM 1105 O O . LYS A 1 134 ? -2.025 -20.790 35.067 1.00 56.56 134 LYS A O 1
ATOM 1110 N N . VAL A 1 135 ? -2.036 -21.186 32.847 1.00 54.38 135 VAL A N 1
ATOM 1111 C CA . VAL A 1 135 ? -0.944 -22.165 32.861 1.00 54.38 135 VAL A CA 1
ATOM 1112 C C . VAL A 1 135 ? 0.303 -21.391 33.277 1.00 54.38 135 VAL A C 1
ATOM 1114 O O . VAL A 1 135 ? 0.696 -20.437 32.604 1.00 54.38 135 VAL A O 1
ATOM 1117 N N . ASN A 1 136 ? 0.796 -21.728 34.462 1.00 44.06 136 ASN A N 1
ATOM 1118 C CA . ASN A 1 136 ? 1.971 -21.147 35.095 1.00 44.06 136 ASN A CA 1
ATOM 1119 C C . ASN A 1 136 ? 3.229 -21.847 34.581 1.00 44.06 136 ASN A C 1
ATOM 1121 O O . ASN A 1 136 ? 3.133 -23.070 34.324 1.00 44.06 136 ASN A O 1
#

pLDDT: mean 80.15, std 12.32, range [37.81, 95.0]

InterPro domains:
  IPR005821 Ion transport domain [PF00520] (15-89)

Nearest PDB structures (foldseek):
  7xj0-assembly1_C  TM=6.872E-01  e=5.745E+00  Homo sapiens

Solvent-accessible surface area (backbone atoms only — not comparable to full-atom values): 8525 Å² total; per-residue (Å²): 134,56,98,81,78,58,80,68,90,78,72,77,82,79,74,77,74,44,76,88,63,31,39,69,78,41,71,73,47,31,53,52,40,51,55,39,41,74,77,67,48,54,74,72,54,66,73,61,50,65,89,83,37,55,65,58,52,54,50,51,53,52,51,49,47,48,44,64,63,46,49,50,52,48,50,52,52,52,49,50,54,52,50,62,70,65,66,40,70,66,59,55,51,51,52,52,51,50,52,50,51,51,44,56,70,76,73,46,54,81,68,64,69,64,33,54,91,83,49,55,96,71,84,90,76,90,73,64,68,83,79,69,61,75,87,124

Mean predicted aligned error: 14.45 Å

Foldseek 3Di:
DPPPPDDPPPPPPPDDQDCVLALCVDDVSVVVCVVCVLVPDCPNVVSPDCVVCVPVVVVSVVSCCCCVPPVVVVVVVVVVVVCVVVPDPVVVVVVVVVVVVVCVPPVDDPVRCPPCVVV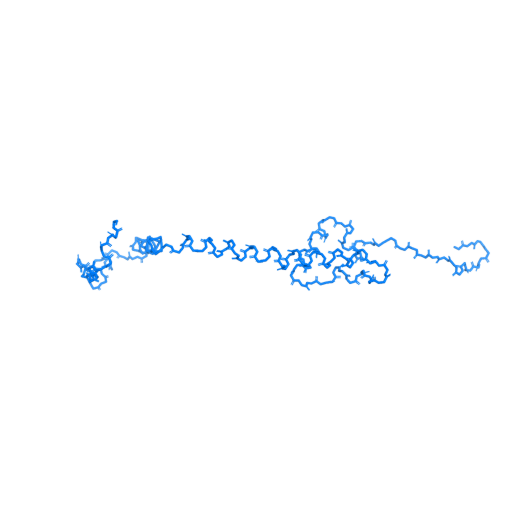PPDDDDDDDVVVVDPPD

Sequence (136 aa):
MTEDGNIIKNAILIEEPDGYTNLFSNYPNSLLSMYLFLTGDRNSLSAWSPNENPLMIILMIIFSFVVVVYLMNLFIGLLNMAIEADNNRASYLAQKALILREIELFYLFPHQRRWKTWFPDIIYYYADVDKLTKVN

Radius of gyration: 33.13 Å; Cα contacts (8 Å, |Δi|>4): 47; chains: 1; bounding box: 53×52×94 Å

Organism: Rhizophagus irregularis (strain DAOM 181602 / DAOM 197198 / MUCL 43194) (NCBI:txid747089)

Secondary structure (DSSP, 8-state):
--TT----TT----PPP-TTT-TTSSHHHHHHHHHHHHHT--GGGTT--TTT-HHHHHHHHHHHHIIIIIIHHHHHHHHHHHHHHH--HHHHHHHHHHHHHHHHHHTS-TTGGG-TTTS-S-------GGGT----